Protein AF-A0A3D4B3K4-F1 (afdb_monomer)

Mean predicted aligned error: 2.93 Å

Solvent-accessible surface area (backbone atoms only — not comparable to full-atom values): 5262 Å² total; per-residue (Å²): 124,92,54,70,67,62,54,54,49,51,53,53,52,52,52,47,37,38,73,75,70,63,54,80,81,62,77,50,79,46,80,43,102,47,72,42,67,94,80,73,60,54,81,41,79,70,45,29,58,53,50,54,50,46,53,57,52,43,69,38,91,89,43,75,43,68,49,76,46,50,53,65,83,85,58,93,53,95,80,67,31,17,32,38,39,43,48

Structure (mmCIF, N/CA/C/O backbone):
data_AF-A0A3D4B3K4-F1
#
_entry.id   AF-A0A3D4B3K4-F1
#
loop_
_atom_site.group_PDB
_atom_site.id
_atom_site.type_symbol
_atom_site.label_atom_id
_atom_site.label_alt_id
_atom_site.label_comp_id
_atom_site.label_asym_id
_atom_site.label_entity_id
_atom_site.label_seq_id
_atom_site.pdbx_PDB_ins_code
_atom_site.Cartn_x
_atom_site.Cartn_y
_atom_site.Cartn_z
_atom_site.occupancy
_atom_site.B_iso_or_equiv
_atom_site.auth_seq_id
_atom_site.auth_comp_id
_atom_site.auth_asym_id
_atom_site.auth_atom_id
_atom_site.pdbx_PDB_model_num
ATOM 1 N N . GLU A 1 1 ? 12.839 7.231 -0.871 1.00 64.69 1 GLU A N 1
ATOM 2 C CA . GLU A 1 1 ? 13.314 7.149 0.528 1.00 64.69 1 GLU A CA 1
ATOM 3 C C . GLU A 1 1 ? 13.099 5.724 1.029 1.00 64.69 1 GLU A C 1
ATOM 5 O O . GLU A 1 1 ? 12.311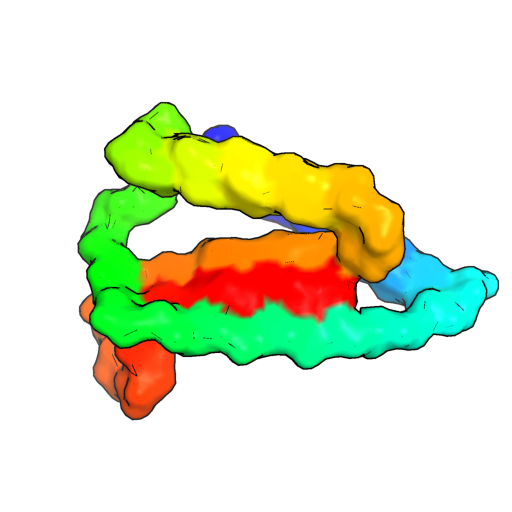 5.020 0.411 1.00 64.69 1 GLU A O 1
ATOM 10 N N . VAL A 1 2 ? 13.819 5.272 2.058 1.00 89.06 2 VAL A N 1
ATOM 11 C CA . VAL A 1 2 ? 13.577 3.964 2.695 1.00 89.06 2 VAL A CA 1
ATOM 12 C C . VAL A 1 2 ? 12.810 4.208 3.991 1.00 89.06 2 VAL A C 1
ATOM 14 O O . VAL A 1 2 ? 13.297 4.932 4.852 1.00 89.06 2 VAL A O 1
ATOM 17 N N . ASP A 1 3 ? 11.635 3.601 4.139 1.00 93.94 3 ASP A N 1
ATOM 18 C CA . ASP A 1 3 ? 10.631 3.983 5.140 1.00 93.94 3 ASP A CA 1
ATOM 19 C C . ASP A 1 3 ? 10.082 2.787 5.949 1.00 93.94 3 ASP A C 1
ATOM 21 O O . ASP A 1 3 ? 9.033 2.868 6.586 1.00 93.94 3 ASP A O 1
ATOM 25 N N . MET A 1 4 ? 10.821 1.677 5.998 1.00 95.62 4 MET A N 1
ATOM 26 C CA . MET A 1 4 ? 10.402 0.443 6.682 1.00 95.62 4 MET A CA 1
ATOM 27 C C . MET A 1 4 ? 10.015 0.677 8.154 1.00 95.62 4 MET A C 1
ATOM 29 O O . MET A 1 4 ? 9.002 0.166 8.630 1.00 9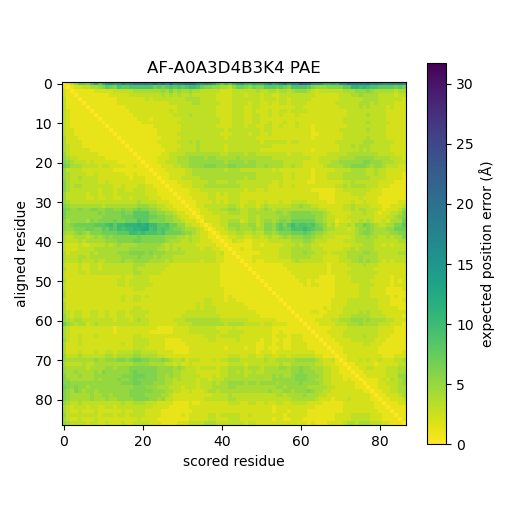5.62 4 MET A O 1
ATOM 33 N N . ALA A 1 5 ? 10.809 1.471 8.880 1.00 97.25 5 ALA A N 1
ATOM 34 C CA . ALA A 1 5 ? 10.549 1.800 10.280 1.00 97.25 5 ALA A CA 1
ATOM 35 C C . ALA A 1 5 ? 9.289 2.672 10.475 1.00 97.25 5 ALA A C 1
ATOM 37 O O . ALA A 1 5 ? 8.422 2.271 11.258 1.00 97.25 5 ALA A O 1
ATOM 38 N N . PRO A 1 6 ? 9.128 3.824 9.788 1.00 96.06 6 PRO A N 1
ATOM 39 C CA . PRO A 1 6 ? 7.906 4.617 9.913 1.00 96.06 6 PRO A CA 1
ATOM 40 C C . PRO A 1 6 ? 6.648 3.871 9.442 1.00 96.06 6 PRO A C 1
ATOM 42 O O . PRO A 1 6 ? 5.633 3.964 10.128 1.00 96.06 6 PRO A O 1
ATOM 45 N N . ARG A 1 7 ? 6.706 3.060 8.371 1.00 95.81 7 ARG A N 1
ATOM 46 C CA . ARG A 1 7 ? 5.562 2.221 7.951 1.00 95.81 7 ARG A CA 1
ATOM 47 C C . ARG A 1 7 ? 5.189 1.172 9.002 1.00 95.81 7 ARG A C 1
ATOM 49 O O . ARG A 1 7 ? 4.012 0.947 9.277 1.00 95.81 7 ARG A O 1
ATOM 56 N N . GLY A 1 8 ? 6.181 0.563 9.656 1.00 97.38 8 GLY A N 1
ATOM 57 C CA . GLY A 1 8 ? 5.940 -0.352 10.775 1.00 97.38 8 GLY A CA 1
ATOM 58 C C . GLY A 1 8 ? 5.237 0.328 11.955 1.00 97.38 8 GLY A C 1
ATOM 59 O O . GLY A 1 8 ? 4.336 -0.254 12.563 1.00 97.38 8 GLY A O 1
ATOM 60 N N . ARG A 1 9 ? 5.605 1.579 12.259 1.00 97.94 9 ARG A N 1
ATOM 61 C CA . ARG A 1 9 ? 4.945 2.368 13.306 1.00 97.94 9 ARG A CA 1
ATOM 62 C C . ARG A 1 9 ? 3.501 2.713 12.944 1.00 97.94 9 ARG A C 1
ATOM 64 O O . ARG A 1 9 ? 2.622 2.511 13.775 1.00 97.94 9 ARG A O 1
ATOM 71 N N . GLU A 1 10 ? 3.255 3.164 11.720 1.00 96.31 10 GLU A N 1
ATOM 72 C CA . GLU A 1 10 ? 1.909 3.471 11.225 1.00 96.31 10 GLU A CA 1
ATOM 73 C C . GLU A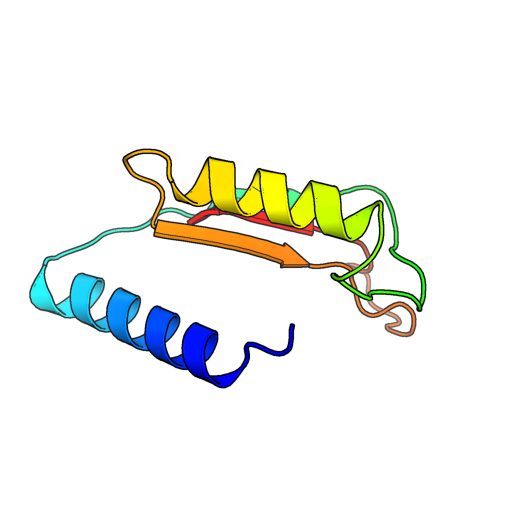 1 10 ? 0.967 2.262 11.339 1.00 96.31 10 GLU A C 1
ATOM 75 O O . GLU A 1 10 ? -0.144 2.388 11.850 1.00 96.31 10 GLU A O 1
ATOM 80 N N . CYS A 1 11 ? 1.433 1.069 10.955 1.00 96.94 11 CYS A N 1
ATOM 81 C CA . CYS A 1 11 ? 0.671 -0.171 11.112 1.00 96.94 11 CYS A CA 1
ATOM 82 C C . CYS A 1 11 ? 0.272 -0.419 12.580 1.00 96.94 11 CYS A C 1
ATOM 84 O O . CYS A 1 11 ? -0.888 -0.717 12.879 1.00 96.94 11 CYS A O 1
ATOM 86 N N . ALA A 1 12 ? 1.210 -0.238 13.516 1.00 98.19 12 ALA A N 1
ATOM 87 C CA . ALA A 1 12 ? 0.927 -0.368 14.942 1.00 98.19 12 ALA A CA 1
ATOM 88 C C . ALA A 1 12 ? -0.088 0.680 15.433 1.00 98.19 12 ALA A C 1
ATOM 90 O O . ALA A 1 12 ? -0.983 0.346 16.212 1.00 98.19 12 ALA A O 1
ATOM 91 N N . ASP A 1 13 ? 0.007 1.921 14.958 1.00 97.44 13 ASP A N 1
ATOM 92 C CA . ASP A 1 13 ? -0.926 2.987 15.322 1.00 97.44 13 ASP A CA 1
ATOM 93 C C . ASP A 1 13 ? -2.350 2.684 14.796 1.00 97.44 13 ASP A C 1
ATOM 95 O O . ASP A 1 13 ? -3.322 2.835 15.540 1.00 97.44 13 ASP A O 1
ATOM 99 N N . VAL A 1 14 ? -2.499 2.148 13.575 1.00 97.00 14 VAL A N 1
ATOM 100 C CA . VAL A 1 14 ? -3.799 1.679 13.044 1.00 97.00 14 VAL A CA 1
ATOM 101 C C . VAL A 1 14 ? -4.386 0.559 13.909 1.00 97.00 14 VAL A C 1
ATOM 103 O O . VAL A 1 14 ? -5.568 0.607 14.258 1.00 97.00 14 VAL A O 1
ATOM 106 N N . LEU A 1 15 ? -3.575 -0.420 14.325 1.00 98.06 15 LEU A N 1
ATOM 107 C CA . LEU A 1 15 ? -4.019 -1.489 15.230 1.00 98.06 15 LEU A CA 1
ATOM 108 C C . LEU A 1 15 ? -4.512 -0.934 16.574 1.00 98.06 15 LEU A C 1
ATOM 110 O O . LEU A 1 15 ? -5.546 -1.370 17.088 1.00 98.06 15 LEU A O 1
ATOM 114 N N . VAL A 1 16 ? -3.813 0.056 17.133 1.00 98.38 16 VAL A N 1
ATOM 115 C CA . VAL A 1 16 ? -4.232 0.727 18.370 1.00 98.38 16 VAL A CA 1
ATOM 116 C C . VAL A 1 16 ? -5.583 1.419 18.188 1.00 98.38 16 VAL A C 1
ATOM 118 O O . VAL A 1 16 ? -6.440 1.276 19.061 1.00 98.38 16 VAL A O 1
ATOM 121 N N . ARG A 1 17 ? -5.818 2.099 17.058 1.00 97.81 17 ARG A N 1
ATOM 122 C CA . ARG A 1 17 ? -7.108 2.743 16.745 1.00 97.81 17 ARG A CA 1
ATOM 123 C C . ARG A 1 17 ? -8.245 1.726 16.615 1.00 97.81 17 ARG A C 1
ATOM 125 O O . ARG A 1 17 ? -9.334 1.948 17.139 1.00 97.81 17 ARG A O 1
ATOM 132 N N . ILE A 1 18 ? -7.996 0.567 16.002 1.00 98.19 18 ILE A N 1
ATOM 133 C CA . ILE A 1 18 ? -8.983 -0.529 15.935 1.00 98.19 18 ILE A CA 1
ATOM 134 C C . ILE A 1 18 ? -9.376 -0.997 17.342 1.00 98.19 18 ILE A C 1
ATOM 136 O O . ILE A 1 18 ? -10.560 -1.172 17.630 1.00 98.19 18 ILE A O 1
ATOM 140 N N . ILE A 1 19 ? -8.395 -1.182 18.229 1.00 98.38 19 ILE A N 1
ATOM 141 C CA . ILE A 1 19 ? -8.621 -1.729 19.574 1.00 98.38 19 ILE A CA 1
ATOM 142 C C . ILE A 1 19 ? -9.236 -0.691 20.522 1.00 98.38 19 ILE A C 1
ATOM 144 O O . ILE A 1 19 ? -10.112 -1.033 21.314 1.00 98.38 19 ILE A O 1
ATOM 148 N N . ARG A 1 20 ? -8.763 0.560 20.483 1.00 98.38 20 ARG A N 1
ATOM 149 C CA . ARG A 1 20 ? -9.093 1.588 21.487 1.00 98.38 20 ARG A CA 1
ATOM 150 C C . ARG A 1 20 ? -10.176 2.565 21.051 1.00 98.38 20 ARG A C 1
ATOM 152 O O . ARG A 1 20 ? -10.902 3.061 21.904 1.00 98.38 20 ARG A O 1
ATOM 159 N N . GLU A 1 21 ? -10.280 2.843 19.756 1.00 97.69 21 GLU A N 1
ATOM 160 C CA . GLU A 1 21 ? -11.211 3.840 19.203 1.00 97.69 21 GLU A CA 1
ATOM 161 C C . GLU A 1 21 ? -12.380 3.180 18.461 1.00 97.69 21 GLU A C 1
ATOM 163 O O . GLU A 1 21 ? -13.320 3.855 18.053 1.00 97.69 21 GLU A O 1
ATOM 168 N N . GLY A 1 22 ? -12.341 1.854 18.292 1.00 97.25 22 GLY A N 1
ATOM 169 C CA . GLY A 1 22 ? -13.379 1.110 17.588 1.00 97.25 22 GLY A CA 1
ATOM 170 C C . GLY A 1 22 ? -13.360 1.321 16.075 1.00 97.25 22 GLY A C 1
ATOM 171 O O . GLY A 1 22 ? -14.393 1.131 15.435 1.00 97.25 22 GLY A O 1
ATOM 172 N N . LEU A 1 23 ? -12.211 1.696 15.494 1.00 97.50 23 LEU A N 1
ATOM 173 C CA . LEU A 1 23 ? -12.050 1.810 14.042 1.00 97.50 23 LEU A CA 1
ATOM 174 C C . LEU A 1 23 ? -12.432 0.482 13.354 1.00 97.50 23 LEU A C 1
ATOM 176 O O . LEU A 1 23 ? -11.967 -0.596 13.736 1.00 97.50 23 LEU A O 1
ATOM 180 N N . ARG A 1 24 ? -13.285 0.563 12.327 1.00 97.56 24 ARG A N 1
ATOM 181 C CA . ARG A 1 24 ? -13.754 -0.572 11.511 1.00 97.56 24 ARG A CA 1
ATOM 182 C C . ARG A 1 24 ? -13.424 -0.307 10.038 1.00 97.56 24 ARG A C 1
ATOM 184 O O . ARG A 1 24 ? -14.305 0.143 9.308 1.00 97.56 24 ARG A O 1
ATOM 191 N N . PRO A 1 25 ? -12.165 -0.515 9.618 1.00 96.44 25 PRO A N 1
ATOM 192 C CA . PRO A 1 25 ? -11.763 -0.235 8.249 1.00 96.44 25 PRO A CA 1
ATOM 193 C C . PRO A 1 25 ? -12.382 -1.239 7.272 1.00 96.44 25 PRO A C 1
ATOM 195 O O . PRO A 1 25 ? -12.656 -2.391 7.622 1.00 96.44 25 PRO A O 1
ATOM 198 N N . THR A 1 26 ? -12.561 -0.803 6.032 1.00 97.56 26 THR A N 1
ATOM 199 C CA . THR A 1 26 ? -12.951 -1.644 4.895 1.00 97.56 26 THR A CA 1
ATOM 200 C C . THR A 1 26 ? -11.868 -1.542 3.843 1.00 97.56 26 THR A C 1
ATOM 202 O O . THR A 1 26 ? -11.326 -0.465 3.654 1.00 97.56 26 THR A O 1
ATOM 205 N N . MET A 1 27 ? -11.583 -2.622 3.124 1.00 97.62 27 MET A N 1
ATOM 206 C CA . MET A 1 27 ? -10.516 -2.618 2.127 1.00 97.62 27 MET A CA 1
ATOM 207 C C . MET A 1 27 ? -11.080 -2.738 0.714 1.00 97.62 27 MET A C 1
ATOM 209 O O . MET A 1 27 ? -11.943 -3.579 0.455 1.00 97.62 27 MET A O 1
ATOM 213 N N . ALA A 1 28 ? -10.540 -1.937 -0.200 1.00 97.88 28 ALA A N 1
ATOM 214 C CA . ALA A 1 28 ? -10.728 -2.090 -1.635 1.00 97.88 28 ALA A CA 1
ATOM 215 C C . ALA A 1 28 ? -9.391 -2.462 -2.285 1.00 97.88 28 ALA A C 1
ATOM 217 O O . ALA A 1 28 ? -8.370 -1.842 -1.999 1.00 97.88 28 ALA A O 1
ATOM 218 N N . LEU A 1 29 ? -9.411 -3.463 -3.166 1.00 97.69 29 LEU A N 1
ATOM 219 C CA . LEU A 1 29 ? -8.262 -3.926 -3.943 1.00 97.69 29 LEU A CA 1
ATOM 220 C C . LEU A 1 29 ? -8.583 -3.791 -5.431 1.00 97.69 29 LEU A C 1
ATOM 222 O O . LEU A 1 29 ? -9.655 -4.206 -5.874 1.00 97.69 29 LEU A O 1
ATOM 226 N N . HIS A 1 30 ? -7.636 -3.272 -6.206 1.00 97.06 30 HIS A N 1
ATOM 227 C CA . HIS A 1 30 ? -7.707 -3.267 -7.660 1.00 97.06 30 HIS A CA 1
ATOM 228 C C . HIS A 1 30 ? -6.437 -3.877 -8.254 1.00 97.06 30 HIS A C 1
ATOM 230 O O . HIS A 1 30 ? -5.336 -3.360 -8.054 1.00 97.06 30 HIS A O 1
ATOM 236 N N . GLN A 1 31 ? -6.596 -4.981 -8.986 1.00 95.75 31 GLN A N 1
ATOM 237 C CA . GLN A 1 31 ? -5.521 -5.578 -9.775 1.00 95.75 31 GLN A CA 1
ATOM 238 C C . GLN A 1 31 ? -5.361 -4.808 -11.084 1.00 95.75 31 GLN A C 1
ATOM 240 O O . GLN A 1 31 ? -6.329 -4.602 -11.816 1.00 95.75 31 GLN A O 1
ATOM 245 N N . ILE A 1 32 ? -4.132 -4.401 -11.379 1.00 94.19 32 ILE A N 1
ATOM 246 C CA . ILE A 1 32 ? -3.784 -3.684 -12.599 1.00 94.19 32 ILE A CA 1
ATOM 247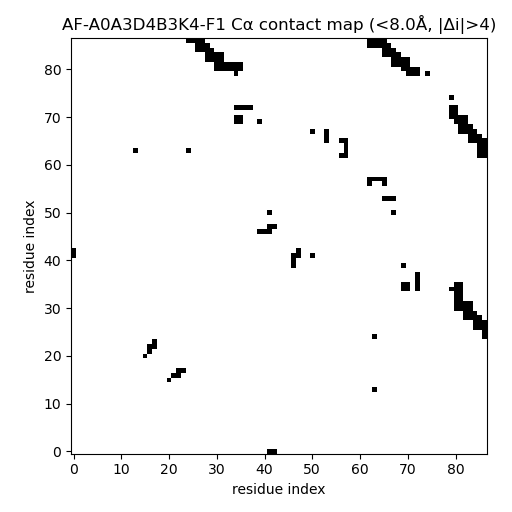 C C . ILE A 1 32 ? -3.238 -4.720 -13.589 1.00 94.19 32 ILE A C 1
ATOM 249 O O . ILE A 1 32 ? -2.339 -5.476 -13.217 1.00 94.19 32 ILE A O 1
ATOM 253 N N . PRO A 1 33 ? -3.723 -4.771 -14.845 1.00 90.62 33 PRO A N 1
ATOM 254 C CA . PRO A 1 33 ? -3.261 -5.727 -15.853 1.00 90.62 33 PRO A CA 1
ATOM 255 C C . PRO A 1 33 ? -1.881 -5.335 -16.411 1.00 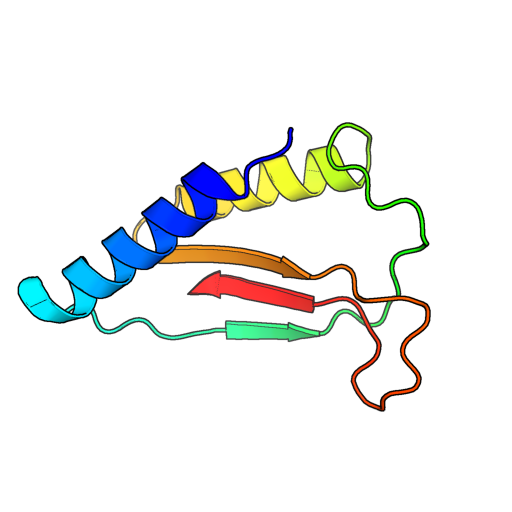90.62 33 PRO A C 1
ATOM 257 O O . PRO A 1 33 ? -1.705 -5.113 -17.608 1.00 90.62 33 PRO A O 1
ATOM 260 N N . MET A 1 34 ? -0.896 -5.203 -15.526 1.00 91.69 34 MET A N 1
ATOM 261 C CA . MET A 1 34 ? 0.492 -4.902 -15.841 1.00 91.69 34 MET 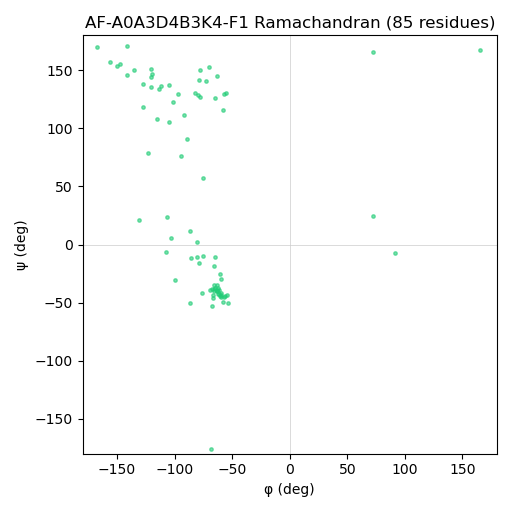A CA 1
ATOM 262 C C . MET A 1 34 ? 1.425 -5.522 -14.801 1.00 91.69 34 MET A C 1
ATOM 264 O O . MET A 1 34 ? 1.072 -5.672 -13.632 1.00 91.69 34 MET A O 1
ATOM 268 N N . MET A 1 35 ? 2.658 -5.801 -15.212 1.00 90.88 35 MET A N 1
ATOM 269 C CA . MET A 1 35 ? 3.764 -6.078 -14.301 1.00 90.88 35 MET A CA 1
ATOM 270 C C . MET A 1 35 ? 4.681 -4.863 -14.256 1.00 90.88 35 MET A C 1
ATOM 272 O O . MET A 1 35 ? 5.005 -4.287 -15.298 1.00 90.88 35 MET A O 1
ATOM 276 N N . TRP A 1 36 ? 5.138 -4.489 -13.064 1.00 89.69 36 TRP A N 1
ATOM 277 C CA . TRP A 1 36 ? 6.233 -3.534 -12.962 1.00 89.69 36 TRP A CA 1
ATOM 278 C C . TRP A 1 36 ? 7.558 -4.248 -13.225 1.00 89.69 36 TRP A C 1
ATOM 280 O O . TRP A 1 36 ? 7.749 -5.381 -12.794 1.00 89.69 36 TRP A O 1
ATOM 290 N N . GLY A 1 37 ? 8.492 -3.600 -13.919 1.00 88.31 37 GLY A N 1
ATOM 291 C CA . GLY A 1 37 ? 9.826 -4.165 -14.136 1.00 88.31 37 GLY A CA 1
ATOM 292 C C . GLY A 1 37 ? 10.660 -4.246 -12.849 1.00 88.31 37 GLY A C 1
ATOM 293 O O . GLY A 1 37 ? 10.222 -3.868 -11.766 1.00 88.31 37 GLY A O 1
ATOM 294 N N . MET A 1 38 ? 11.918 -4.675 -12.970 1.00 87.81 38 MET A N 1
ATOM 295 C CA . MET A 1 38 ? 12.847 -4.755 -11.828 1.00 87.81 38 MET A CA 1
ATOM 296 C C . MET A 1 38 ? 13.216 -3.386 -11.230 1.00 87.81 38 MET A C 1
ATOM 298 O O . MET A 1 38 ? 13.695 -3.311 -10.102 1.00 87.81 38 MET A O 1
ATOM 302 N N . ASN A 1 39 ? 13.012 -2.295 -11.973 1.00 88.00 39 ASN A N 1
ATOM 303 C CA . ASN A 1 39 ? 13.314 -0.949 -11.503 1.00 88.00 39 ASN A CA 1
ATOM 304 C C . ASN A 1 39 ? 12.102 -0.337 -10.782 1.00 88.00 39 ASN A C 1
ATOM 306 O O . ASN A 1 3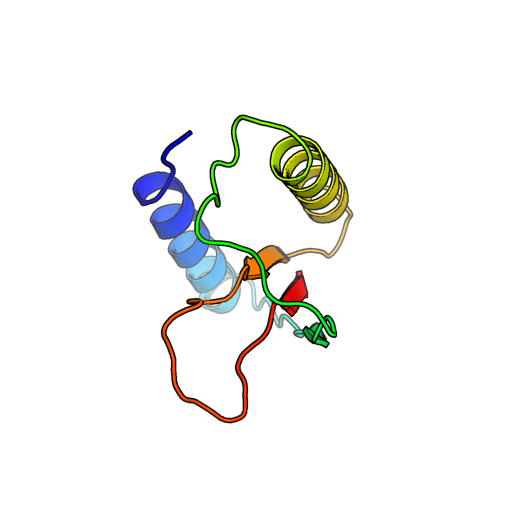9 ? 11.241 0.289 -11.401 1.00 88.00 39 ASN A O 1
ATOM 310 N N . GLN A 1 40 ? 12.044 -0.549 -9.468 1.00 88.94 40 GLN A N 1
ATOM 311 C CA . GLN A 1 40 ? 10.955 -0.108 -8.586 1.00 88.94 40 GLN A CA 1
ATOM 312 C C . GLN A 1 40 ? 11.367 1.085 -7.703 1.00 88.94 40 GLN A C 1
ATOM 314 O O . GLN A 1 40 ? 10.814 1.298 -6.627 1.00 88.94 40 GLN A O 1
ATOM 319 N N . VAL A 1 41 ? 12.369 1.865 -8.127 1.00 92.56 41 VAL A N 1
ATOM 320 C CA . VAL A 1 41 ? 12.833 3.022 -7.354 1.00 92.56 41 VAL A CA 1
ATOM 321 C C . VAL A 1 41 ? 11.735 4.085 -7.258 1.00 92.56 41 VAL A C 1
ATOM 323 O O . VAL A 1 41 ? 11.219 4.559 -8.266 1.00 92.56 41 VAL A O 1
ATOM 326 N N . THR A 1 42 ? 11.402 4.503 -6.037 1.00 94.19 42 THR A N 1
ATOM 327 C CA . THR A 1 42 ? 10.346 5.501 -5.784 1.00 94.19 42 THR A CA 1
ATOM 328 C C . THR A 1 42 ? 10.801 6.943 -6.001 1.00 94.19 42 THR A C 1
ATOM 330 O O . THR A 1 42 ? 9.985 7.855 -6.045 1.00 94.19 42 THR A O 1
ATOM 333 N N . ALA A 1 43 ? 12.108 7.170 -6.162 1.00 94.50 43 ALA A N 1
ATOM 334 C CA . ALA A 1 43 ? 12.679 8.505 -6.342 1.00 94.50 43 ALA A CA 1
ATOM 335 C C . ALA A 1 43 ? 12.519 9.068 -7.766 1.00 94.50 43 ALA A C 1
ATOM 337 O O . ALA A 1 43 ? 12.708 10.268 -7.967 1.00 94.50 43 ALA A O 1
ATOM 338 N N . HIS A 1 44 ? 12.202 8.229 -8.756 1.00 93.50 44 HIS A N 1
ATOM 339 C CA . HIS A 1 44 ? 12.122 8.624 -10.164 1.00 93.50 44 HIS A CA 1
ATOM 340 C C . HIS A 1 44 ? 10.722 8.376 -10.733 1.00 93.50 44 HIS A C 1
ATOM 342 O O . HIS A 1 44 ? 10.013 7.461 -10.306 1.00 93.50 44 HIS A O 1
ATOM 348 N N . SER A 1 45 ? 10.329 9.175 -11.726 1.00 93.19 45 SER A N 1
ATOM 349 C CA . SER A 1 45 ? 9.109 8.927 -12.497 1.00 93.19 45 SER A CA 1
ATOM 350 C C . SER A 1 45 ? 9.207 7.592 -13.261 1.00 93.19 45 SER A C 1
ATOM 352 O O . SER A 1 45 ? 10.299 7.224 -13.707 1.00 93.19 45 SER A O 1
ATOM 354 N N . PRO A 1 46 ? 8.092 6.852 -13.415 1.00 91.81 46 PRO A N 1
ATOM 355 C CA . PRO A 1 46 ? 6.727 7.250 -13.045 1.00 91.81 46 PRO A CA 1
ATOM 356 C C . PRO A 1 46 ? 6.349 6.962 -11.581 1.00 91.81 46 PRO A C 1
ATOM 358 O O . PRO A 1 46 ? 5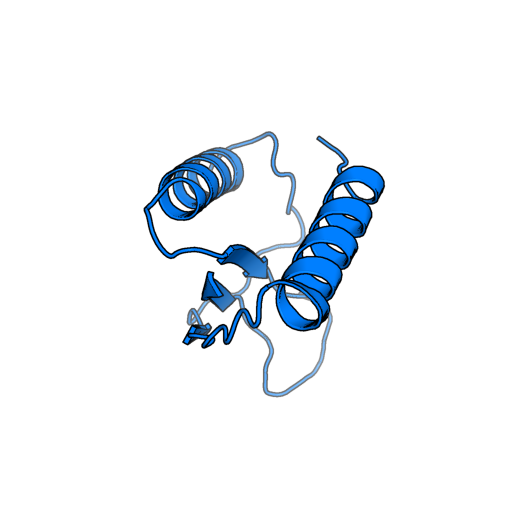.332 7.458 -11.111 1.00 91.81 46 PRO A O 1
ATOM 361 N N . MET A 1 47 ? 7.148 6.191 -10.832 1.00 93.75 47 MET A N 1
ATOM 362 C CA . MET A 1 47 ? 6.776 5.798 -9.465 1.00 93.75 47 MET A CA 1
ATOM 363 C C . MET A 1 47 ? 6.706 6.993 -8.509 1.00 93.75 47 MET A C 1
ATOM 365 O O . MET A 1 47 ? 5.842 7.028 -7.641 1.00 93.75 47 MET A O 1
ATOM 369 N N . LYS A 1 48 ? 7.571 7.997 -8.692 1.00 95.19 48 LYS A N 1
ATOM 370 C CA . LYS A 1 48 ? 7.511 9.236 -7.910 1.00 95.19 48 LYS A CA 1
ATOM 371 C C . LYS A 1 48 ? 6.117 9.879 -7.962 1.00 95.19 48 LYS A C 1
ATOM 373 O O . LYS A 1 48 ? 5.542 10.157 -6.918 1.00 95.19 48 LYS A O 1
ATOM 378 N N . GLU A 1 49 ? 5.568 10.053 -9.163 1.00 96.69 49 GLU A N 1
ATOM 379 C CA . GLU A 1 49 ? 4.236 10.641 -9.378 1.00 96.69 49 GLU A CA 1
ATOM 380 C C . GLU A 1 49 ? 3.129 9.754 -8.790 1.00 96.69 49 GLU A C 1
ATOM 382 O O . GLU A 1 49 ? 2.176 10.251 -8.196 1.00 96.69 49 GLU A O 1
ATOM 387 N N . ALA A 1 50 ? 3.277 8.430 -8.891 1.00 95.06 50 ALA A N 1
ATOM 388 C CA . ALA A 1 50 ? 2.328 7.488 -8.304 1.00 95.06 50 ALA A CA 1
ATOM 389 C C . ALA A 1 50 ? 2.313 7.546 -6.762 1.00 95.06 50 ALA A C 1
ATOM 391 O O . ALA A 1 50 ? 1.245 7.475 -6.157 1.00 95.06 50 ALA A O 1
ATOM 392 N N . ILE A 1 51 ? 3.476 7.713 -6.121 1.00 96.00 51 ILE A N 1
ATOM 393 C CA . ILE A 1 51 ? 3.591 7.892 -4.664 1.00 96.00 51 ILE A CA 1
ATOM 394 C C . ILE A 1 51 ? 3.036 9.253 -4.223 1.00 96.00 51 ILE A C 1
ATOM 396 O O . ILE A 1 51 ? 2.353 9.332 -3.205 1.00 96.00 51 ILE A O 1
ATOM 400 N N . GLU A 1 52 ? 3.274 10.320 -4.991 1.00 97.38 52 GLU A N 1
ATOM 401 C CA . GLU A 1 52 ? 2.672 11.635 -4.729 1.00 97.38 52 GLU A CA 1
ATOM 402 C C . GLU A 1 52 ? 1.134 11.567 -4.772 1.00 97.38 52 GLU A C 1
ATOM 404 O O . GLU A 1 52 ? 0.464 12.093 -3.880 1.00 97.38 52 GLU A O 1
ATOM 409 N N . GLU A 1 53 ? 0.569 10.858 -5.754 1.00 97.94 53 GLU A N 1
ATOM 410 C CA . GLU A 1 53 ? -0.878 10.640 -5.845 1.00 97.94 53 GLU A CA 1
ATOM 411 C C . GLU A 1 53 ? -1.410 9.749 -4.714 1.00 97.94 53 GLU A C 1
ATOM 413 O O . GLU A 1 53 ? -2.474 10.035 -4.158 1.00 97.94 53 GLU A O 1
ATOM 418 N N . LEU A 1 54 ? -0.661 8.716 -4.312 1.00 97.44 54 LEU A N 1
ATOM 419 C CA . LEU A 1 54 ? -1.003 7.894 -3.151 1.00 97.44 54 LEU A CA 1
ATOM 420 C C . LEU A 1 54 ? -1.119 8.754 -1.887 1.00 97.44 54 LEU A C 1
ATOM 422 O O . LEU A 1 54 ? -2.148 8.708 -1.218 1.00 97.44 54 LEU A O 1
ATOM 426 N N . HIS A 1 55 ? -0.130 9.603 -1.600 1.00 96.88 55 HIS A N 1
ATOM 427 C CA . HIS A 1 55 ? -0.174 10.493 -0.437 1.00 96.88 55 HIS A CA 1
ATOM 428 C C . HIS A 1 55 ? -1.314 11.514 -0.509 1.00 96.88 55 HIS A C 1
ATOM 430 O O . HIS A 1 55 ? -1.926 11.844 0.511 1.00 96.88 55 HIS A O 1
ATOM 436 N N . ARG A 1 56 ? -1.655 11.998 -1.710 1.00 98.38 56 ARG A N 1
ATOM 437 C CA . ARG A 1 56 ? -2.835 12.849 -1.900 1.00 98.38 56 ARG A CA 1
ATOM 438 C C . ARG A 1 56 ? -4.118 12.097 -1.527 1.00 98.38 56 ARG A C 1
ATOM 440 O O . ARG A 1 56 ? -4.974 12.678 -0.861 1.00 98.38 56 ARG A O 1
ATOM 447 N N . ILE A 1 57 ? -4.256 10.830 -1.917 1.00 98.19 57 ILE A N 1
ATOM 448 C CA . ILE A 1 57 ? -5.405 9.984 -1.555 1.00 98.19 57 ILE A CA 1
ATOM 449 C C . ILE A 1 57 ? -5.428 9.695 -0.048 1.00 98.19 57 ILE A C 1
ATOM 451 O O . ILE A 1 57 ? -6.480 9.835 0.568 1.00 98.19 57 ILE A O 1
ATOM 455 N N . GLU A 1 58 ? -4.288 9.370 0.561 1.00 97.31 58 GLU A N 1
ATOM 456 C CA . GLU A 1 58 ? -4.169 9.139 2.011 1.00 97.31 58 GLU A CA 1
ATOM 457 C C . GLU A 1 58 ? -4.548 10.368 2.849 1.00 97.31 58 GLU A C 1
ATOM 459 O O . GLU A 1 58 ? -4.988 10.233 3.987 1.00 97.31 58 GLU A O 1
ATOM 464 N N . SER A 1 59 ? -4.432 11.575 2.286 1.00 97.19 59 SER A N 1
ATOM 465 C CA . SER A 1 59 ? -4.861 12.812 2.951 1.00 97.19 59 SER A CA 1
ATOM 466 C C . SER A 1 59 ? -6.383 13.021 2.973 1.00 97.19 59 SER A C 1
ATOM 468 O O . SER A 1 59 ? -6.870 13.933 3.647 1.00 97.19 59 SER A O 1
ATOM 470 N N . LEU A 1 60 ? -7.150 12.211 2.231 1.00 98.06 60 LEU A N 1
ATOM 471 C CA . LEU A 1 60 ? -8.600 12.354 2.148 1.00 98.06 60 LEU A CA 1
ATOM 472 C C . LEU A 1 60 ? -9.285 11.896 3.447 1.00 98.06 60 LEU A C 1
ATOM 474 O O . LEU A 1 60 ? -8.923 10.865 4.018 1.00 98.06 60 LEU A O 1
ATOM 478 N N . PRO A 1 61 ? -10.335 12.606 3.904 1.00 97.00 61 PRO A N 1
ATOM 479 C CA . PRO A 1 61 ? -11.098 12.185 5.071 1.00 97.00 61 PRO A CA 1
ATOM 480 C C . PRO A 1 61 ? -11.677 10.777 4.900 1.00 97.00 61 PRO A C 1
ATOM 482 O O . PRO A 1 61 ? -12.355 10.491 3.914 1.00 97.00 61 PRO A O 1
ATOM 485 N N . GLY A 1 62 ? -11.455 9.920 5.896 1.00 95.50 62 GLY A N 1
ATOM 486 C CA . GLY A 1 62 ? -11.986 8.556 5.924 1.00 95.50 62 GLY A CA 1
ATOM 487 C C . GLY A 1 62 ? -11.067 7.493 5.321 1.00 95.50 62 GLY A C 1
ATOM 488 O O . GLY A 1 62 ? -11.368 6.317 5.494 1.00 95.50 62 GLY A O 1
ATOM 489 N N . VAL A 1 63 ? -9.952 7.876 4.692 1.00 97.69 63 VAL A N 1
ATOM 490 C CA . VAL A 1 63 ? -8.897 6.934 4.294 1.00 97.69 63 VAL A CA 1
ATOM 491 C C . VAL A 1 63 ? -7.999 6.652 5.500 1.00 97.69 63 VAL A C 1
ATOM 493 O O . VAL A 1 63 ? -7.568 7.573 6.196 1.00 97.69 63 VAL A O 1
ATOM 496 N N . VAL A 1 64 ? -7.751 5.376 5.788 1.00 97.31 64 VAL A N 1
ATOM 497 C CA . VAL A 1 64 ? -6.859 4.930 6.864 1.00 97.31 64 VAL A CA 1
ATOM 498 C C . VAL A 1 64 ? -5.424 4.851 6.363 1.00 97.31 64 VAL A C 1
ATOM 500 O O . VAL A 1 64 ? -4.544 5.398 7.022 1.00 97.31 64 VAL A O 1
ATOM 503 N N . CYS A 1 65 ? -5.199 4.179 5.233 1.00 96.94 65 CYS A N 1
ATOM 504 C CA . CYS A 1 65 ? -3.910 4.113 4.538 1.00 96.94 65 CYS A CA 1
ATOM 505 C C . CYS A 1 65 ? -4.081 3.528 3.127 1.00 96.94 65 CYS A C 1
ATOM 507 O O . CYS A 1 65 ? -5.139 2.993 2.782 1.00 96.94 65 CYS A O 1
ATOM 509 N N . GLY A 1 66 ? -3.036 3.601 2.301 1.00 97.31 66 GLY A N 1
ATOM 510 C CA . GLY A 1 66 ? -3.035 2.972 0.984 1.00 97.31 66 GLY A CA 1
ATOM 511 C C . GLY A 1 66 ? -1.694 2.357 0.601 1.00 97.31 66 GLY A C 1
ATOM 512 O O . GLY A 1 66 ? -0.678 2.536 1.268 1.00 97.31 66 GLY A O 1
ATOM 513 N N . SER A 1 67 ? -1.676 1.605 -0.497 1.00 97.06 67 SER A N 1
ATOM 514 C CA . SER A 1 67 ? -0.421 1.103 -1.052 1.00 97.06 67 SER A CA 1
ATOM 515 C C . SER A 1 67 ? -0.493 0.780 -2.538 1.00 97.06 67 SER A C 1
ATOM 517 O O . SER A 1 67 ? -1.551 0.468 -3.090 1.00 97.06 67 SER A O 1
ATOM 519 N N . ILE A 1 68 ? 0.687 0.798 -3.157 1.00 96.56 68 ILE A N 1
ATOM 520 C CA . ILE A 1 68 ? 0.947 0.355 -4.523 1.00 96.56 68 ILE A CA 1
ATOM 521 C C . ILE A 1 68 ? 1.878 -0.856 -4.435 1.00 96.56 68 ILE A C 1
ATOM 523 O O . ILE A 1 68 ? 3.065 -0.725 -4.140 1.00 96.56 68 ILE A O 1
ATOM 527 N N . ALA A 1 69 ? 1.350 -2.042 -4.719 1.00 95.38 69 ALA A N 1
ATOM 528 C CA . ALA A 1 69 ? 2.134 -3.261 -4.835 1.00 95.38 69 ALA A CA 1
ATOM 529 C C . ALA A 1 69 ? 2.560 -3.447 -6.295 1.00 95.38 69 ALA A C 1
ATOM 531 O O . ALA A 1 69 ? 1.746 -3.732 -7.169 1.00 95.38 69 ALA A O 1
ATOM 532 N N . THR A 1 70 ? 3.851 -3.306 -6.573 1.00 94.50 70 THR A N 1
ATOM 533 C CA . THR A 1 70 ? 4.419 -3.363 -7.930 1.00 94.50 70 THR A CA 1
ATOM 534 C C . THR A 1 70 ? 4.629 -4.768 -8.484 1.00 94.50 70 THR A C 1
ATOM 536 O O . THR A 1 70 ? 5.126 -4.888 -9.599 1.00 94.50 70 THR A O 1
ATOM 539 N N . CYS A 1 71 ? 4.260 -5.812 -7.739 1.00 93.00 71 CYS A N 1
ATOM 540 C CA . CYS A 1 71 ? 4.619 -7.218 -7.957 1.00 93.00 71 CYS A CA 1
ATOM 541 C C . CYS A 1 71 ? 6.083 -7.572 -7.633 1.00 93.00 71 CYS A C 1
ATOM 543 O O . CYS A 1 71 ? 6.954 -6.707 -7.499 1.00 93.00 71 CYS A O 1
ATOM 545 N N . PHE A 1 72 ? 6.345 -8.878 -7.539 1.00 92.81 72 PHE A N 1
ATOM 546 C CA . PHE A 1 72 ? 7.685 -9.452 -7.618 1.00 92.81 72 PHE A CA 1
ATOM 547 C C . PHE A 1 72 ? 7.843 -10.114 -8.998 1.00 92.81 72 PHE A C 1
ATOM 549 O O . PHE A 1 72 ? 7.269 -11.183 -9.208 1.00 92.81 72 PHE A O 1
ATOM 556 N N . PRO A 1 73 ? 8.599 -9.524 -9.947 1.00 90.88 73 PRO A N 1
ATOM 557 C CA . PRO A 1 73 ? 8.566 -9.943 -11.357 1.00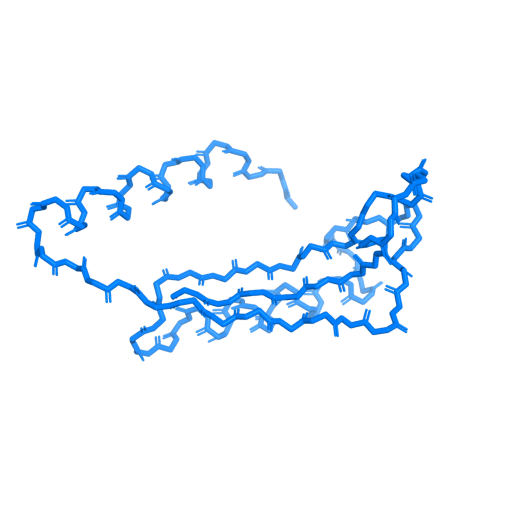 90.88 73 PRO A CA 1
ATOM 558 C C . PRO A 1 73 ? 9.081 -11.358 -11.638 1.00 90.88 73 PRO A C 1
ATOM 560 O O . PRO A 1 73 ? 8.947 -11.845 -12.754 1.00 90.88 73 PRO A O 1
ATOM 563 N N . LEU A 1 74 ? 9.711 -11.991 -10.647 1.00 91.62 74 LEU A N 1
ATOM 564 C CA . LEU A 1 74 ? 10.264 -13.340 -10.736 1.00 91.62 74 LEU A CA 1
ATOM 565 C C . LEU A 1 74 ? 9.383 -14.388 -10.033 1.00 91.62 74 LEU A C 1
ATOM 567 O O . LEU A 1 74 ? 9.804 -15.534 -9.897 1.00 91.62 74 LEU A O 1
ATOM 571 N N . ALA A 1 75 ? 8.197 -14.010 -9.544 1.00 92.00 75 ALA A N 1
ATOM 572 C CA . ALA A 1 75 ? 7.246 -14.957 -8.971 1.00 92.00 75 ALA A CA 1
ATOM 573 C C . ALA A 1 75 ? 6.498 -15.710 -10.080 1.00 92.00 75 ALA A C 1
ATOM 575 O O . ALA A 1 75 ? 5.863 -15.086 -10.925 1.00 92.00 75 ALA A O 1
ATOM 576 N N . ASP A 1 76 ? 6.510 -17.041 -10.025 1.00 94.19 76 ASP A N 1
ATOM 577 C CA . ASP A 1 76 ? 5.670 -17.907 -10.860 1.00 94.19 76 ASP A CA 1
ATOM 578 C C . ASP A 1 76 ? 4.389 -18.271 -10.094 1.00 94.19 76 ASP A C 1
ATOM 580 O O . ASP A 1 76 ? 4.278 -19.337 -9.485 1.00 94.19 76 ASP A O 1
ATOM 584 N N . VAL A 1 77 ? 3.459 -17.313 -10.014 1.00 93.88 77 VAL A N 1
ATOM 585 C CA . VAL A 1 77 ? 2.178 -17.459 -9.305 1.00 93.88 77 VAL A CA 1
ATOM 586 C C . VAL A 1 77 ? 1.020 -16.910 -10.147 1.00 93.88 77 VAL A C 1
ATOM 588 O O . VAL A 1 77 ? 1.226 -15.956 -10.898 1.00 93.88 77 VAL A O 1
ATOM 591 N N . PRO A 1 78 ? -0.210 -17.446 -10.010 1.00 91.94 78 PRO A N 1
ATOM 592 C CA . PRO A 1 78 ? -1.366 -16.981 -10.786 1.00 91.94 78 PRO A CA 1
ATOM 593 C C . PRO A 1 78 ? -1.703 -15.499 -10.585 1.00 91.94 78 PRO A C 1
ATOM 595 O O . PRO A 1 78 ? -2.202 -14.850 -11.500 1.00 91.94 78 PRO A O 1
ATOM 598 N N . ASP A 1 79 ? -1.413 -14.963 -9.400 1.00 90.19 79 ASP A N 1
ATOM 599 C CA . ASP A 1 79 ? -1.722 -13.584 -9.009 1.00 90.19 79 ASP A CA 1
ATOM 600 C C . ASP A 1 79 ? -0.633 -12.570 -9.411 1.00 90.19 79 ASP A C 1
ATOM 602 O O . ASP A 1 79 ? -0.633 -11.433 -8.937 1.00 90.19 79 ASP A O 1
ATOM 606 N N . LEU A 1 80 ? 0.325 -12.972 -10.256 1.00 92.25 80 LEU A N 1
ATOM 607 C CA . LEU A 1 80 ? 1.408 -12.113 -10.724 1.00 92.25 80 LEU A CA 1
ATOM 608 C C . LEU A 1 80 ? 0.862 -10.864 -11.431 1.00 92.25 80 LEU A C 1
ATOM 610 O O . LEU A 1 80 ? 0.271 -10.934 -12.507 1.00 92.25 80 LEU A O 1
ATOM 614 N N . GLY A 1 81 ? 1.128 -9.702 -10.844 1.00 93.94 81 GLY A N 1
ATOM 615 C CA . GLY A 1 81 ? 0.727 -8.413 -11.392 1.00 93.94 81 GLY A CA 1
ATOM 616 C C . GLY A 1 81 ? 0.838 -7.309 -10.353 1.00 93.94 81 GLY A C 1
ATOM 617 O O . GLY A 1 81 ? 1.047 -7.565 -9.165 1.00 93.94 81 GLY A O 1
ATOM 618 N N . ALA A 1 82 ? 0.752 -6.064 -10.810 1.00 95.31 82 ALA A N 1
ATOM 619 C CA . ALA A 1 82 ? 0.664 -4.921 -9.920 1.00 95.31 82 ALA A CA 1
ATOM 620 C C . ALA A 1 82 ? -0.761 -4.784 -9.363 1.00 95.31 82 ALA A C 1
ATOM 622 O O . ALA A 1 82 ? -1.748 -5.125 -10.016 1.00 95.31 82 ALA A O 1
ATOM 623 N N . SER A 1 83 ? -0.885 -4.241 -8.161 1.00 96.19 83 SER A N 1
ATOM 624 C CA . SER A 1 83 ? -2.177 -3.941 -7.553 1.00 96.19 83 SER A CA 1
ATOM 625 C C . SER A 1 83 ? -2.092 -2.710 -6.672 1.00 96.19 83 SER A C 1
ATOM 627 O O . SER A 1 83 ? -1.036 -2.403 -6.123 1.00 96.19 83 SER A O 1
ATOM 629 N N . VAL A 1 84 ? -3.222 -2.046 -6.478 1.00 97.31 84 VAL A N 1
ATOM 630 C CA . VAL A 1 84 ? -3.373 -0.975 -5.491 1.00 97.31 84 VAL A CA 1
ATOM 631 C C . VAL A 1 84 ? -4.449 -1.352 -4.494 1.00 97.31 84 VAL A C 1
ATOM 633 O O . VAL A 1 84 ? -5.426 -2.015 -4.852 1.00 97.31 84 VAL A O 1
ATOM 636 N N . TYR A 1 85 ? -4.279 -0.931 -3.248 1.00 97.62 85 TYR A N 1
ATOM 637 C CA . TYR A 1 85 ? -5.298 -1.114 -2.226 1.00 97.62 85 TYR A CA 1
ATOM 638 C C . TYR A 1 85 ? -5.396 0.096 -1.310 1.00 97.62 85 TYR A C 1
ATOM 640 O O . TYR A 1 85 ? -4.396 0.756 -1.031 1.00 97.62 85 TYR A O 1
ATOM 648 N N . ILE A 1 86 ? -6.619 0.366 -0.861 1.00 98.12 86 ILE A N 1
ATOM 649 C CA . ILE A 1 86 ? -6.967 1.438 0.073 1.00 98.12 86 ILE A CA 1
ATOM 650 C C . ILE A 1 86 ? -7.753 0.818 1.226 1.00 98.12 86 ILE A C 1
ATOM 652 O O . ILE A 1 86 ? -8.598 -0.057 1.001 1.00 98.12 86 ILE A O 1
ATOM 656 N N . VAL A 1 87 ? -7.445 1.268 2.439 1.00 96.88 87 VAL A N 1
ATOM 657 C CA . VAL A 1 87 ? -8.037 0.845 3.715 1.00 96.88 87 VAL A CA 1
ATOM 658 C C . VAL A 1 87 ? -8.679 2.041 4.402 1.00 96.88 87 VAL A C 1
ATOM 660 O O . VAL A 1 87 ? -8.121 3.153 4.266 1.00 96.88 87 VAL A O 1
#

Sequence (87 aa):
EVDMAPRGRECADVLVRIIREGLRPTMALHQIPMMWGMNQVTAHSPMKEAIEELHRIESLPGVVCGSIATCFPLADVPDLGASVYIV

Radius of gyration: 14.55 Å; Cα contacts (8 Å, |Δi|>4): 98; chains: 1; bounding box: 27×31×37 Å

Foldseek 3Di:
DDCPPVVVVLVVVVVCCCVPVVDDDDKDKDFDPAAADPPQDCVDPPNVVVVVVQVVVCPDPPWSHKDKARADCPDPDPSGGIMIMTD

pLDDT: mean 94.96, std 4.32, range [64.69, 98.38]

Nearest PDB structures (foldseek):
  7ylq-assembly1_A  TM=9.049E-01  e=7.311E-05  Sphingomonas sp. ACM-3962
  7ylq-assembly1_B  TM=9.039E-01  e=2.082E-04  Sphingomonas sp. ACM-3962
  3iuu-assembly1_A  TM=9.067E-01  e=3.703E-03  Chelativorans sp. BNC1

Secondary structure (DSSP, 8-state):
---HHHHHHHHHHHHHHHHHT------EEEEES----S---TTSTTHHHHHHHHHHHHTSTT---EEEE---TT--STT-SEEEEE-